Protein AF-A0A832UXE2-F1 (afdb_monomer_lite)

Structure (mmCIF, N/CA/C/O backbone):
data_AF-A0A832UXE2-F1
#
_entry.id   AF-A0A832UXE2-F1
#
loop_
_atom_site.group_PDB
_atom_site.id
_atom_site.type_symbol
_atom_site.label_atom_id
_atom_site.label_alt_id
_atom_site.label_comp_id
_atom_site.label_asym_id
_atom_site.label_entity_id
_atom_site.label_seq_id
_atom_site.pdbx_PDB_ins_code
_atom_site.Cartn_x
_atom_site.Cartn_y
_atom_site.Cartn_z
_atom_site.occupancy
_atom_site.B_iso_or_equiv
_atom_site.auth_seq_id
_atom_site.auth_comp_id
_atom_site.auth_asym_id
_atom_site.auth_atom_id
_atom_site.pdbx_PDB_model_num
ATOM 1 N N . MET A 1 1 ? -25.910 -9.694 3.327 1.00 53.69 1 MET A N 1
ATOM 2 C CA . MET A 1 1 ? -24.570 -10.246 3.004 1.00 53.69 1 MET A CA 1
ATOM 3 C C . MET A 1 1 ? -23.456 -9.360 3.556 1.00 53.69 1 MET A C 1
ATOM 5 O O . MET A 1 1 ? -22.680 -9.855 4.361 1.00 53.69 1 MET A O 1
ATOM 9 N N . PHE A 1 2 ? -23.442 -8.057 3.244 1.00 54.59 2 PHE A N 1
ATOM 10 C CA . PHE A 1 2 ? -22.489 -7.087 3.812 1.00 54.59 2 PHE A CA 1
ATOM 11 C C . PHE A 1 2 ? -22.461 -7.041 5.350 1.00 54.59 2 PHE A C 1
ATOM 13 O O . PHE A 1 2 ? -21.382 -7.035 5.927 1.00 54.59 2 PHE A O 1
ATOM 20 N N . GLU A 1 3 ? -23.610 -7.112 6.033 1.00 55.94 3 GLU A N 1
ATOM 21 C CA . GLU A 1 3 ? -23.630 -7.128 7.508 1.00 55.94 3 GLU A CA 1
ATOM 22 C C . GLU A 1 3 ? -22.972 -8.368 8.128 1.00 55.94 3 GLU A C 1
ATOM 24 O O . GLU A 1 3 ? -22.320 -8.261 9.163 1.00 55.94 3 GLU A O 1
ATOM 29 N N . ARG A 1 4 ? -23.082 -9.545 7.492 1.00 55.41 4 ARG A N 1
ATOM 30 C CA . ARG A 1 4 ? -22.398 -10.760 7.969 1.00 55.41 4 ARG A CA 1
ATOM 31 C C . ARG A 1 4 ? -20.884 -10.663 7.785 1.00 55.41 4 ARG A C 1
ATOM 33 O O . ARG A 1 4 ? -20.159 -11.089 8.673 1.00 55.41 4 ARG A O 1
ATOM 40 N N . ILE A 1 5 ? -20.420 -10.078 6.677 1.00 57.72 5 ILE A N 1
ATOM 41 C CA . ILE A 1 5 ? -18.990 -9.824 6.428 1.00 57.72 5 ILE A CA 1
ATOM 42 C C . ILE A 1 5 ? -18.447 -8.839 7.472 1.00 57.72 5 ILE A C 1
ATOM 44 O O . ILE A 1 5 ? -17.390 -9.073 8.049 1.00 57.72 5 ILE A O 1
ATOM 48 N N . LYS A 1 6 ? -19.223 -7.797 7.795 1.00 57.69 6 LYS A N 1
ATOM 49 C CA . LYS A 1 6 ? -18.870 -6.811 8.822 1.00 57.69 6 LYS A CA 1
ATOM 50 C C . LYS A 1 6 ? -18.695 -7.456 10.204 1.00 57.69 6 LYS A C 1
ATOM 52 O O . LYS A 1 6 ? -17.701 -7.198 10.867 1.00 57.69 6 LYS A O 1
ATOM 57 N N . LYS A 1 7 ? -19.600 -8.372 10.571 1.00 56.38 7 LYS A N 1
ATOM 58 C CA . LYS A 1 7 ? -19.591 -9.099 11.854 1.00 56.38 7 LYS A CA 1
ATOM 59 C C . LYS A 1 7 ? -18.440 -10.110 12.000 1.00 56.38 7 LYS A C 1
ATOM 61 O O . LYS A 1 7 ? -18.079 -10.466 13.114 1.00 56.38 7 LYS A O 1
ATOM 66 N N . ILE A 1 8 ? -17.865 -10.592 10.893 1.00 57.12 8 ILE A N 1
ATOM 67 C CA . ILE A 1 8 ? -16.674 -11.464 10.911 1.00 57.12 8 ILE A CA 1
ATOM 68 C C . ILE A 1 8 ? -15.409 -10.648 11.216 1.00 57.12 8 ILE A C 1
ATOM 70 O O . ILE A 1 8 ? -14.507 -11.166 11.867 1.00 57.12 8 ILE A O 1
ATOM 74 N N . GLY A 1 9 ? -15.360 -9.376 10.807 1.00 57.12 9 GLY A N 1
ATOM 75 C CA . GLY A 1 9 ? -14.269 -8.439 11.117 1.00 57.12 9 GLY A CA 1
ATOM 76 C C . GLY A 1 9 ? -14.322 -7.826 12.525 1.00 57.12 9 GLY A C 1
ATOM 77 O O . GLY A 1 9 ? -13.493 -6.976 12.846 1.00 57.12 9 GLY A O 1
ATOM 78 N N . ASP A 1 10 ? -15.283 -8.244 13.355 1.00 64.31 10 ASP A N 1
ATOM 79 C CA . ASP A 1 10 ? -15.406 -7.856 14.766 1.00 64.31 10 ASP A CA 1
ATOM 80 C C . ASP A 1 10 ? -14.580 -8.754 15.696 1.00 64.31 10 ASP A C 1
ATOM 82 O O . ASP A 1 10 ? -14.741 -8.690 16.906 1.00 64.31 10 ASP A O 1
ATOM 86 N N . ARG A 1 11 ? -13.711 -9.629 15.180 1.00 76.31 11 ARG A N 1
ATOM 87 C CA . ARG A 1 11 ? -12.711 -10.294 16.019 1.00 76.31 11 ARG A CA 1
ATOM 88 C C . ARG A 1 11 ? -11.323 -9.765 15.674 1.00 76.31 11 ARG A C 1
ATOM 90 O O . ARG A 1 11 ? -11.010 -9.608 14.494 1.00 76.31 11 ARG A O 1
ATOM 97 N N . PRO A 1 12 ? -10.485 -9.462 16.675 1.00 77.00 12 PRO A N 1
ATOM 98 C CA . PRO A 1 12 ? -9.159 -8.911 16.424 1.00 77.00 12 PRO A CA 1
ATOM 99 C C . PRO A 1 12 ? -8.284 -9.869 15.597 1.00 77.00 12 PRO A C 1
ATOM 101 O O . PRO A 1 12 ? -7.587 -9.437 14.681 1.00 77.00 12 PRO A O 1
ATOM 104 N N . GLU A 1 13 ? -8.372 -11.177 15.845 1.00 81.56 13 GLU A N 1
ATOM 105 C CA . GLU A 1 13 ? -7.609 -12.191 15.116 1.00 81.56 13 GLU A CA 1
ATOM 106 C C . GLU A 1 13 ? -8.027 -12.329 13.644 1.00 81.56 13 GLU A C 1
ATOM 108 O O . GLU A 1 13 ? -7.172 -12.513 12.776 1.00 81.56 13 GLU A O 1
ATOM 113 N N . THR A 1 14 ? -9.322 -12.202 13.336 1.00 83.81 14 THR A N 1
ATOM 114 C CA . THR A 1 14 ? -9.815 -12.283 11.954 1.00 83.81 14 THR A CA 1
ATOM 115 C C . THR A 1 14 ? -9.435 -11.037 11.169 1.00 83.81 14 THR A C 1
ATOM 117 O O . THR A 1 14 ? -9.086 -11.147 9.998 1.00 83.81 14 THR A O 1
ATOM 120 N N . GLU A 1 15 ? -9.442 -9.868 11.811 1.00 82.25 15 GLU A N 1
ATOM 121 C CA . GLU A 1 15 ? -8.979 -8.616 11.218 1.00 82.25 15 GLU A CA 1
ATOM 122 C C . GLU A 1 15 ? -7.507 -8.712 10.806 1.00 82.25 15 GLU A C 1
ATOM 124 O O . GLU A 1 15 ? -7.183 -8.497 9.639 1.00 82.25 15 GLU A O 1
ATOM 129 N N . ILE A 1 16 ? -6.628 -9.124 11.724 1.00 86.50 16 ILE A N 1
ATOM 130 C CA . ILE A 1 16 ? -5.201 -9.299 11.422 1.00 86.50 16 ILE A CA 1
ATOM 131 C C . ILE A 1 16 ? -5.014 -10.322 10.293 1.00 86.50 16 ILE A C 1
ATOM 133 O O . ILE A 1 16 ? -4.265 -10.066 9.350 1.00 86.50 16 ILE A O 1
ATOM 137 N N . ALA A 1 17 ? -5.713 -11.460 10.354 1.00 90.12 17 ALA A N 1
ATOM 138 C CA . ALA A 1 17 ? -5.614 -12.501 9.335 1.00 90.12 17 ALA A CA 1
ATOM 139 C C . ALA A 1 17 ? -6.054 -12.016 7.943 1.00 90.12 17 ALA A C 1
ATOM 141 O O . ALA A 1 17 ? -5.422 -12.378 6.951 1.00 90.12 17 ALA A O 1
ATOM 142 N N . ILE A 1 18 ? -7.098 -11.184 7.856 1.00 89.88 18 ILE A N 1
ATOM 143 C CA . ILE A 1 18 ? -7.558 -10.594 6.591 1.00 89.88 18 ILE A CA 1
ATOM 144 C C . ILE A 1 18 ? -6.503 -9.641 6.031 1.00 89.88 18 ILE A C 1
ATOM 146 O O . ILE A 1 18 ? -6.141 -9.769 4.863 1.00 89.88 18 ILE A O 1
ATOM 150 N N . GLU A 1 19 ? -5.984 -8.715 6.841 1.00 90.88 19 GLU A N 1
ATOM 151 C CA . GLU A 1 19 ? -5.009 -7.726 6.366 1.00 90.88 19 GLU A CA 1
ATOM 152 C C . GLU A 1 19 ? -3.720 -8.393 5.868 1.00 90.88 19 GLU A C 1
ATOM 154 O O . GLU A 1 19 ? -3.251 -8.118 4.759 1.00 90.88 19 GLU A O 1
ATOM 159 N N . VAL A 1 20 ? -3.194 -9.332 6.662 1.00 91.19 20 VAL A N 1
ATOM 160 C CA . VAL A 1 20 ? -2.005 -10.120 6.322 1.00 91.19 20 VAL A CA 1
ATOM 161 C C . VAL A 1 20 ? -2.275 -10.998 5.098 1.00 91.19 20 VAL A C 1
ATOM 163 O O . VAL A 1 20 ? -1.458 -11.045 4.179 1.00 91.19 20 VAL A O 1
ATOM 166 N N . GLY A 1 21 ? -3.439 -11.649 5.037 1.00 93.06 21 GLY A N 1
ATOM 167 C CA . GLY A 1 21 ? -3.844 -12.476 3.902 1.00 93.06 21 GLY A CA 1
ATOM 168 C C . GLY A 1 21 ? -3.936 -11.685 2.597 1.00 93.06 21 GLY A C 1
ATOM 169 O O . GLY A 1 21 ? -3.432 -12.139 1.573 1.00 93.06 21 GLY A O 1
ATOM 170 N N . LEU A 1 22 ? -4.510 -10.479 2.630 1.00 92.06 22 LEU A N 1
ATOM 171 C CA . LEU A 1 22 ? -4.575 -9.579 1.476 1.00 92.06 22 LEU A CA 1
ATOM 172 C C . LEU A 1 22 ? -3.184 -9.113 1.030 1.00 92.06 22 LEU A C 1
ATOM 174 O O . LEU A 1 22 ? -2.923 -9.061 -0.172 1.00 92.06 22 LEU A O 1
ATOM 178 N N . MET A 1 23 ? -2.283 -8.825 1.975 1.00 90.94 23 MET A N 1
ATOM 179 C CA . MET A 1 23 ? -0.894 -8.472 1.664 1.00 90.94 23 MET A CA 1
ATOM 180 C C . MET A 1 23 ? -0.173 -9.624 0.952 1.00 90.94 23 MET A C 1
ATOM 182 O O . MET A 1 23 ? 0.414 -9.432 -0.114 1.00 90.94 23 MET A O 1
ATOM 186 N N . PHE A 1 24 ? -0.258 -10.843 1.491 1.00 92.50 24 PHE A N 1
ATOM 187 C CA . PHE A 1 24 ? 0.350 -12.012 0.854 1.00 92.50 24 PHE A CA 1
ATOM 188 C C . PHE A 1 24 ? -0.295 -12.351 -0.487 1.00 92.50 24 PHE A C 1
ATOM 190 O O . PHE A 1 24 ? 0.417 -12.737 -1.411 1.00 92.50 24 PHE A O 1
ATOM 197 N N . LEU A 1 25 ? -1.609 -12.168 -0.628 1.00 91.50 25 LEU A N 1
ATOM 198 C CA . LEU A 1 25 ? -2.294 -12.339 -1.905 1.00 91.50 25 LEU A CA 1
ATOM 199 C C . LEU A 1 25 ? -1.765 -11.352 -2.952 1.00 91.50 25 LEU A C 1
ATOM 201 O O . LEU A 1 25 ? -1.428 -11.770 -4.058 1.00 91.50 25 LEU A O 1
ATOM 205 N N . ALA A 1 26 ? -1.632 -10.069 -2.601 1.00 89.56 26 ALA A N 1
ATOM 206 C CA . ALA A 1 26 ? -1.063 -9.055 -3.486 1.00 89.56 26 ALA A CA 1
ATOM 207 C C . ALA A 1 26 ? 0.368 -9.416 -3.923 1.00 89.56 26 ALA A C 1
ATOM 209 O O . ALA A 1 26 ? 0.683 -9.367 -5.113 1.00 89.56 26 ALA A O 1
ATOM 210 N N . LEU A 1 27 ? 1.212 -9.863 -2.986 1.00 88.81 27 LEU A N 1
ATOM 211 C CA . LEU A 1 27 ? 2.576 -10.313 -3.282 1.00 88.81 27 LEU A CA 1
ATOM 212 C C . LEU A 1 27 ? 2.600 -11.575 -4.152 1.00 88.81 27 LEU A C 1
ATOM 214 O O . LEU A 1 27 ? 3.407 -11.674 -5.074 1.00 88.81 27 LEU A O 1
ATOM 218 N N . PHE A 1 28 ? 1.710 -12.532 -3.904 1.00 90.69 28 PHE A N 1
ATOM 219 C CA . PHE A 1 28 ? 1.619 -13.763 -4.685 1.00 90.69 28 PHE A CA 1
ATOM 220 C C . PHE A 1 28 ? 1.196 -13.492 -6.132 1.00 90.69 28 PHE A C 1
ATOM 222 O O . PHE A 1 28 ? 1.777 -14.054 -7.061 1.00 90.69 28 PHE A O 1
ATOM 229 N N . ILE A 1 29 ? 0.249 -12.572 -6.342 1.00 87.06 29 ILE A N 1
ATOM 230 C CA . ILE A 1 29 ? -0.187 -12.149 -7.680 1.00 87.06 29 ILE A CA 1
ATOM 231 C C . ILE A 1 29 ? 0.995 -11.626 -8.504 1.00 87.06 29 ILE A C 1
ATOM 233 O O . ILE A 1 29 ? 1.082 -11.947 -9.688 1.00 87.06 29 ILE A O 1
ATOM 237 N N . THR A 1 30 ? 1.958 -10.933 -7.883 1.00 84.19 30 THR A N 1
ATOM 238 C CA . THR A 1 30 ? 3.163 -10.436 -8.581 1.00 84.19 30 THR A CA 1
ATOM 239 C C . THR A 1 30 ? 4.074 -11.546 -9.119 1.00 84.19 30 THR A C 1
ATOM 241 O O . THR A 1 30 ? 4.911 -11.294 -9.980 1.00 84.19 30 THR A O 1
ATOM 244 N N . LYS A 1 31 ? 3.935 -12.786 -8.628 1.00 85.50 31 LYS A N 1
ATOM 245 C CA . LYS A 1 31 ? 4.700 -13.945 -9.117 1.00 85.50 31 LYS A CA 1
ATOM 246 C C . LYS A 1 31 ? 4.047 -14.650 -10.297 1.00 85.50 31 LYS A C 1
ATOM 248 O O . LYS A 1 31 ? 4.735 -15.367 -11.014 1.00 85.50 31 LYS A O 1
ATOM 253 N N . ILE A 1 32 ? 2.744 -14.466 -10.485 1.00 85.88 32 ILE A N 1
ATOM 254 C CA . ILE A 1 32 ? 1.982 -15.105 -11.564 1.00 85.88 32 ILE A CA 1
ATOM 255 C C . ILE A 1 32 ? 1.791 -14.128 -12.719 1.00 85.88 32 ILE A C 1
ATOM 257 O O . ILE A 1 32 ? 1.958 -14.481 -13.885 1.00 85.88 32 ILE A O 1
ATOM 261 N N . VAL A 1 33 ? 1.424 -12.893 -12.392 1.00 84.06 33 VAL A N 1
ATOM 262 C CA . VAL A 1 33 ? 1.166 -11.845 -13.367 1.00 84.06 33 VAL A CA 1
ATOM 263 C C . VAL A 1 33 ? 2.476 -11.142 -13.671 1.00 84.06 33 VAL A C 1
ATOM 265 O O . VAL A 1 33 ? 3.100 -10.593 -12.774 1.00 84.06 33 VAL A O 1
ATOM 268 N N . MET A 1 34 ? 2.873 -11.149 -14.941 1.00 77.75 34 MET A N 1
ATOM 269 C CA . MET A 1 34 ? 4.078 -10.448 -15.397 1.00 77.75 34 MET A CA 1
ATOM 270 C C . MET A 1 34 ? 3.774 -9.013 -15.842 1.00 77.75 34 MET A C 1
ATOM 272 O O . MET A 1 34 ? 4.639 -8.158 -15.780 1.00 77.75 34 MET A O 1
ATOM 276 N N . ALA 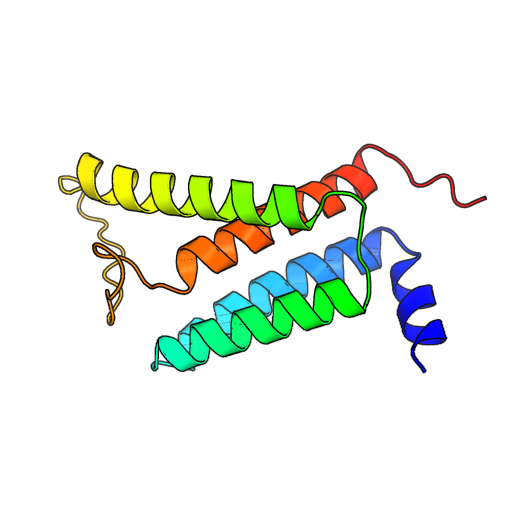A 1 35 ? 2.536 -8.723 -16.259 1.00 87.69 35 ALA A N 1
ATOM 277 C CA . ALA A 1 35 ? 2.157 -7.397 -16.735 1.00 87.69 35 ALA A CA 1
ATOM 278 C C . ALA A 1 35 ? 1.997 -6.407 -15.572 1.00 87.69 35 ALA A C 1
ATOM 280 O O . ALA A 1 35 ? 1.012 -6.455 -14.831 1.00 87.69 35 ALA A O 1
ATOM 281 N N . GLU A 1 36 ? 2.930 -5.465 -15.459 1.00 86.44 36 GLU A N 1
ATOM 282 C CA . GLU A 1 36 ? 2.992 -4.491 -14.368 1.00 86.44 36 GLU A CA 1
ATOM 283 C C . GLU A 1 36 ? 1.682 -3.715 -14.146 1.00 86.44 36 GLU A C 1
ATOM 285 O O . GLU A 1 36 ? 1.188 -3.623 -13.020 1.00 86.44 36 GLU A O 1
ATOM 290 N N . LEU A 1 37 ? 1.080 -3.194 -15.220 1.00 89.19 37 LEU A N 1
ATOM 291 C CA . LEU A 1 37 ? -0.170 -2.436 -15.128 1.00 89.19 37 LEU A CA 1
ATOM 292 C C . LEU A 1 37 ? -1.311 -3.292 -14.561 1.00 89.19 37 LEU A C 1
ATOM 294 O O . LEU A 1 37 ? -2.135 -2.800 -13.791 1.00 89.19 37 LEU A O 1
ATOM 298 N N . LEU A 1 38 ? -1.348 -4.583 -14.900 1.00 90.19 38 LEU A N 1
ATOM 299 C CA . LEU A 1 38 ? -2.356 -5.503 -14.384 1.00 90.19 38 LEU A CA 1
ATOM 300 C C . LEU A 1 38 ? -2.140 -5.790 -12.890 1.00 90.19 38 LEU A C 1
ATOM 302 O O . LEU A 1 38 ? -3.117 -5.865 -12.143 1.00 90.19 38 LEU A O 1
ATOM 306 N N . ILE A 1 39 ? -0.883 -5.883 -12.438 1.00 90.69 39 ILE A N 1
ATOM 307 C CA . ILE A 1 39 ? -0.539 -5.991 -11.009 1.00 90.69 39 ILE A CA 1
ATOM 308 C C . ILE A 1 39 ? -1.027 -4.748 -10.257 1.00 90.69 39 ILE A C 1
ATOM 310 O O . ILE A 1 39 ? -1.739 -4.877 -9.260 1.00 90.69 39 ILE A O 1
ATOM 314 N N . LEU A 1 40 ? -0.701 -3.552 -10.761 1.00 92.44 40 LEU A N 1
ATOM 315 C CA . LEU A 1 40 ? -1.117 -2.281 -10.166 1.00 92.44 40 LEU A CA 1
ATOM 316 C C . LEU A 1 40 ? -2.641 -2.198 -10.034 1.00 92.44 40 LEU A C 1
ATOM 318 O O . LEU A 1 40 ? -3.151 -1.926 -8.948 1.00 92.44 40 LEU A O 1
ATOM 322 N N . LEU A 1 41 ? -3.369 -2.464 -11.121 1.00 93.44 41 LEU A N 1
ATOM 323 C CA . LEU A 1 41 ? -4.831 -2.430 -11.121 1.00 93.44 41 LEU A CA 1
ATOM 324 C C . LEU A 1 41 ? -5.416 -3.439 -10.130 1.00 93.44 41 LEU A C 1
ATOM 326 O O . LEU A 1 41 ? -6.348 -3.109 -9.400 1.00 93.44 41 LEU A O 1
ATOM 330 N N . THR A 1 42 ? -4.842 -4.639 -10.053 1.00 91.69 42 THR A N 1
ATOM 331 C CA . THR A 1 42 ? -5.292 -5.665 -9.107 1.00 91.69 42 THR A CA 1
ATOM 332 C C . THR A 1 42 ? -5.076 -5.226 -7.660 1.00 91.69 42 THR A C 1
ATOM 334 O O . THR A 1 42 ? -5.991 -5.338 -6.846 1.00 91.69 42 THR A O 1
ATOM 337 N N . ILE A 1 43 ? -3.911 -4.655 -7.338 1.00 93.38 43 ILE A N 1
ATOM 338 C CA . ILE A 1 43 ? -3.622 -4.101 -6.007 1.00 93.38 43 ILE A CA 1
ATOM 339 C C . ILE A 1 43 ? -4.595 -2.970 -5.665 1.00 93.38 43 ILE A C 1
ATOM 341 O O . ILE A 1 43 ? -5.159 -2.967 -4.573 1.00 93.38 43 ILE A O 1
ATOM 345 N N . ILE A 1 44 ? -4.862 -2.053 -6.599 1.00 94.81 44 ILE A N 1
ATOM 346 C CA . ILE A 1 44 ? -5.841 -0.976 -6.398 1.00 94.81 44 ILE A CA 1
ATOM 347 C C . ILE A 1 44 ? -7.228 -1.557 -6.099 1.00 94.81 44 ILE A C 1
ATOM 349 O O . ILE A 1 44 ? -7.873 -1.123 -5.146 1.00 94.81 44 ILE A O 1
ATOM 353 N N . VAL A 1 45 ? -7.681 -2.561 -6.857 1.00 94.31 45 VAL A N 1
ATOM 354 C CA . VAL A 1 45 ? -8.976 -3.220 -6.619 1.00 94.31 45 VAL A CA 1
ATOM 355 C C . VAL A 1 45 ? -9.024 -3.867 -5.234 1.00 94.31 45 VAL A C 1
ATOM 357 O O . VAL A 1 45 ? -10.015 -3.690 -4.528 1.00 94.31 45 VAL A O 1
ATOM 360 N N . LEU A 1 46 ? -7.963 -4.562 -4.812 1.00 92.00 46 LEU A N 1
ATOM 361 C CA . LEU A 1 46 ? -7.884 -5.170 -3.478 1.00 92.00 46 LEU A CA 1
ATOM 362 C C . LEU A 1 46 ? -7.942 -4.118 -2.362 1.00 92.00 46 LEU A C 1
ATOM 364 O O . LEU A 1 46 ? -8.677 -4.299 -1.392 1.00 92.00 46 LEU A O 1
ATOM 368 N N . ILE A 1 47 ? -7.226 -3.000 -2.513 1.00 93.00 47 ILE A N 1
ATOM 369 C CA . ILE A 1 47 ? -7.229 -1.896 -1.541 1.00 93.00 47 ILE A CA 1
ATOM 370 C C . ILE A 1 47 ? -8.613 -1.254 -1.460 1.00 93.00 47 ILE A C 1
ATOM 372 O O . ILE A 1 47 ? -9.145 -1.069 -0.366 1.00 93.00 47 ILE A O 1
ATOM 376 N N . LEU A 1 48 ? -9.222 -0.940 -2.606 1.00 92.81 48 LEU A N 1
ATOM 377 C CA . LEU A 1 48 ? -10.555 -0.342 -2.656 1.00 92.81 48 LEU A CA 1
ATOM 378 C C . LEU A 1 48 ? -11.613 -1.283 -2.077 1.00 92.81 48 LEU A C 1
ATOM 380 O O . LEU A 1 48 ? -12.476 -0.832 -1.326 1.00 92.81 48 LEU A O 1
ATOM 384 N N . ALA A 1 49 ? -11.528 -2.584 -2.370 1.00 89.25 49 ALA A N 1
ATOM 385 C CA . ALA A 1 49 ? -12.395 -3.588 -1.767 1.00 89.25 49 ALA A CA 1
ATOM 386 C C . ALA A 1 49 ? -12.206 -3.644 -0.245 1.00 89.25 49 ALA A C 1
ATOM 388 O O . ALA A 1 49 ? -13.196 -3.648 0.487 1.00 89.25 49 ALA A O 1
ATOM 389 N N . ASN A 1 50 ? -10.960 -3.607 0.243 1.00 89.25 50 ASN A N 1
ATOM 390 C CA . ASN A 1 50 ? -10.687 -3.581 1.678 1.00 89.25 50 ASN A CA 1
ATOM 391 C C . ASN A 1 50 ? -11.268 -2.315 2.340 1.00 89.25 50 ASN A C 1
ATOM 393 O O . ASN A 1 50 ? -11.965 -2.400 3.352 1.00 89.25 50 ASN A O 1
ATOM 397 N N . PHE A 1 51 ? -11.086 -1.143 1.726 1.00 89.44 51 PHE A N 1
ATOM 398 C CA . PHE A 1 51 ? -11.644 0.120 2.227 1.00 89.44 51 PHE A CA 1
ATOM 399 C C . PHE A 1 51 ? -13.177 0.145 2.182 1.00 89.44 51 PHE A C 1
ATOM 401 O O . PHE A 1 51 ? -13.812 0.710 3.072 1.00 89.44 51 PHE A O 1
ATOM 408 N N . ALA A 1 52 ? -13.788 -0.487 1.177 1.00 85.38 52 ALA A N 1
ATOM 409 C CA . ALA A 1 52 ? -15.239 -0.612 1.073 1.00 85.38 52 ALA A CA 1
ATOM 410 C C . ALA A 1 52 ? -15.826 -1.533 2.155 1.00 85.38 52 ALA A C 1
ATOM 412 O O . ALA A 1 52 ? -16.931 -1.287 2.641 1.00 85.38 52 ALA A O 1
ATOM 413 N N . VAL A 1 53 ? -15.096 -2.582 2.553 1.00 81.88 53 VAL A N 1
ATOM 414 C CA . VAL A 1 53 ? -15.491 -3.460 3.666 1.00 81.88 53 VAL A CA 1
ATOM 415 C C . VAL A 1 53 ? -15.389 -2.716 4.993 1.00 81.88 53 VAL A C 1
ATOM 417 O O . VAL A 1 53 ? -16.303 -2.783 5.822 1.00 81.88 53 VAL A O 1
ATOM 420 N N . ARG A 1 54 ? -14.287 -1.993 5.197 1.00 79.06 54 ARG A N 1
ATOM 421 C CA . ARG A 1 54 ? -14.050 -1.226 6.412 1.00 79.06 54 ARG A CA 1
ATOM 422 C C . ARG A 1 54 ? -13.156 -0.038 6.126 1.00 79.06 54 ARG A C 1
ATOM 424 O O . ARG A 1 54 ? -12.085 -0.190 5.555 1.00 79.06 54 ARG A O 1
ATOM 431 N N . TYR A 1 55 ? -13.574 1.112 6.634 1.00 79.38 55 TYR A N 1
ATOM 432 C CA . TYR A 1 55 ? -12.803 2.338 6.570 1.00 79.38 55 TYR A CA 1
ATOM 433 C C . TYR A 1 55 ? -12.667 2.956 7.963 1.00 79.38 55 TYR A C 1
ATOM 435 O O . TYR A 1 55 ? -13.663 3.194 8.653 1.00 79.38 55 TYR A O 1
ATOM 443 N N . GLU A 1 56 ? -11.437 3.234 8.376 1.00 82.44 56 GLU A N 1
ATOM 444 C CA . GLU A 1 56 ? -11.109 3.957 9.595 1.00 82.44 56 GLU A CA 1
ATOM 445 C C . GLU A 1 56 ? -10.753 5.416 9.303 1.00 82.44 56 GLU A C 1
ATOM 447 O O . GLU A 1 56 ? -10.213 5.792 8.259 1.00 82.44 56 GLU A O 1
ATOM 452 N N . ARG A 1 57 ? -11.029 6.292 10.273 1.00 85.69 57 ARG A N 1
ATOM 453 C CA . ARG A 1 57 ? -10.788 7.730 10.121 1.00 85.69 57 ARG A CA 1
ATOM 454 C C . ARG A 1 57 ? -9.333 8.000 9.722 1.00 85.69 57 ARG A C 1
ATOM 456 O O . ARG A 1 57 ? -8.416 7.465 10.332 1.00 85.69 57 ARG A O 1
ATOM 463 N N . ASN A 1 58 ? -9.111 8.886 8.751 1.00 89.81 58 ASN A N 1
ATOM 464 C CA . ASN A 1 58 ? -7.784 9.260 8.232 1.00 89.81 58 ASN A CA 1
ATOM 465 C C . ASN A 1 58 ? -6.980 8.129 7.556 1.00 89.81 58 ASN A C 1
ATOM 467 O O . ASN A 1 58 ? -5.793 8.323 7.316 1.00 89.81 58 ASN A O 1
ATOM 471 N N . GLU A 1 59 ? -7.562 6.969 7.240 1.00 91.50 59 GLU A N 1
ATOM 472 C CA . GLU A 1 59 ? -6.822 5.916 6.524 1.00 91.50 59 GLU A CA 1
ATOM 473 C C . GLU A 1 59 ? -6.232 6.365 5.200 1.00 91.50 59 GLU A C 1
ATOM 475 O O . GLU A 1 59 ? -5.064 6.091 4.951 1.00 91.50 59 GLU A O 1
ATOM 480 N N . TRP A 1 60 ? -6.978 7.126 4.398 1.00 93.31 60 TRP A N 1
ATOM 481 C CA . TRP A 1 60 ? -6.463 7.651 3.133 1.00 93.31 60 TRP A CA 1
ATOM 482 C C . TRP A 1 60 ? -5.195 8.498 3.332 1.00 93.31 60 TRP A C 1
ATOM 484 O O . TRP A 1 60 ? -4.299 8.471 2.497 1.00 93.31 60 TRP A O 1
ATOM 494 N N . LYS A 1 61 ? -5.073 9.213 4.462 1.00 95.81 61 LYS A N 1
ATOM 495 C CA . LYS A 1 61 ? -3.872 10.004 4.779 1.00 95.81 61 LYS A CA 1
ATOM 496 C C . LYS A 1 61 ? -2.684 9.104 5.091 1.00 95.81 61 LYS A C 1
ATOM 498 O O . LYS A 1 61 ? -1.578 9.389 4.654 1.00 95.81 61 LYS A O 1
ATOM 503 N N . VAL A 1 62 ? -2.924 8.022 5.833 1.00 96.25 62 VAL A N 1
ATOM 504 C CA . VAL A 1 62 ? -1.903 7.016 6.160 1.00 96.25 62 VAL A CA 1
ATOM 505 C C . VAL A 1 62 ? -1.462 6.277 4.903 1.00 96.25 62 VAL A C 1
ATOM 507 O O . VAL A 1 62 ? -0.270 6.077 4.712 1.00 96.25 62 VAL A O 1
ATOM 510 N N . PHE A 1 63 ? -2.404 5.961 4.016 1.00 97.00 63 PHE A N 1
ATOM 511 C CA . PHE A 1 63 ? -2.127 5.373 2.712 1.00 97.00 63 PHE A CA 1
ATOM 512 C C . PHE A 1 63 ? -1.233 6.274 1.852 1.00 97.00 63 PHE A C 1
ATOM 514 O O . PHE A 1 63 ? -0.205 5.823 1.350 1.00 97.00 63 PHE A O 1
ATOM 521 N N . ILE A 1 64 ? -1.581 7.559 1.713 1.00 97.44 64 ILE A N 1
ATOM 522 C CA . ILE A 1 64 ? -0.771 8.516 0.945 1.00 97.44 64 ILE A CA 1
ATOM 523 C C . ILE A 1 64 ? 0.610 8.683 1.576 1.00 97.44 64 ILE A C 1
ATOM 525 O O . ILE A 1 64 ? 1.610 8.639 0.864 1.00 97.44 64 ILE A O 1
ATOM 529 N N . LEU A 1 65 ? 0.681 8.824 2.903 1.00 97.88 65 LEU A N 1
ATOM 530 C CA . LEU A 1 65 ? 1.953 8.923 3.613 1.00 97.88 65 LEU A CA 1
ATOM 531 C C . LEU A 1 65 ? 2.822 7.687 3.359 1.00 97.88 65 LEU A C 1
ATOM 533 O O . LEU A 1 65 ? 3.976 7.835 2.975 1.00 97.88 65 LEU A O 1
ATOM 537 N N . GLY A 1 66 ? 2.265 6.486 3.514 1.00 97.50 66 GLY A N 1
ATOM 538 C CA . GLY A 1 66 ? 2.975 5.237 3.254 1.00 97.50 66 GLY A CA 1
ATOM 539 C C . GLY A 1 66 ? 3.405 5.091 1.797 1.00 97.50 66 GLY A C 1
ATOM 540 O O . GLY A 1 66 ? 4.492 4.594 1.537 1.00 97.50 66 GLY A O 1
ATOM 541 N N . THR A 1 67 ? 2.608 5.593 0.850 1.00 96.94 67 THR A N 1
ATOM 542 C CA . THR A 1 67 ? 2.963 5.593 -0.577 1.00 96.94 67 THR A CA 1
ATOM 543 C C . THR A 1 67 ? 4.164 6.497 -0.844 1.00 96.94 67 THR A C 1
ATOM 545 O O . THR A 1 67 ? 5.110 6.086 -1.509 1.00 96.94 67 THR A O 1
ATOM 548 N N . ILE A 1 68 ? 4.161 7.716 -0.295 1.00 96.94 68 ILE A N 1
ATOM 549 C CA . ILE A 1 68 ? 5.266 8.677 -0.448 1.00 96.94 68 ILE A CA 1
ATOM 550 C C . ILE A 1 68 ? 6.530 8.169 0.252 1.00 96.94 68 ILE A C 1
ATOM 552 O O . ILE A 1 68 ? 7.624 8.253 -0.307 1.00 96.94 68 ILE A O 1
ATOM 556 N N . VAL A 1 69 ? 6.390 7.639 1.470 1.00 95.75 69 VAL A N 1
ATOM 557 C CA . VAL A 1 69 ? 7.513 7.088 2.237 1.00 95.75 69 VAL A CA 1
ATOM 558 C C . VAL A 1 69 ? 8.080 5.859 1.535 1.00 95.75 69 VAL A C 1
ATOM 560 O O . VAL A 1 69 ? 9.288 5.798 1.349 1.00 95.75 69 VAL A O 1
ATOM 563 N N . GLY A 1 70 ? 7.229 4.937 1.081 1.00 92.69 70 GLY A N 1
ATOM 564 C CA . GLY A 1 70 ? 7.633 3.752 0.327 1.00 92.69 70 GLY A CA 1
ATOM 565 C C . GLY A 1 70 ? 8.356 4.116 -0.964 1.00 92.69 70 GLY A C 1
ATOM 566 O O . GLY A 1 70 ? 9.473 3.667 -1.180 1.00 92.69 70 GLY A O 1
ATOM 567 N N . PHE A 1 71 ? 7.784 5.021 -1.766 1.00 92.25 71 PHE A N 1
ATOM 568 C CA . PHE A 1 71 ? 8.456 5.569 -2.948 1.00 92.25 71 PHE A CA 1
ATOM 569 C C . PHE A 1 71 ? 9.845 6.122 -2.608 1.00 92.25 71 PHE A C 1
ATOM 571 O O . PHE A 1 71 ? 10.826 5.777 -3.258 1.00 92.25 71 PHE A O 1
ATOM 578 N N . THR A 1 72 ? 9.934 6.961 -1.574 1.00 91.88 72 THR A N 1
ATOM 579 C CA . THR A 1 72 ? 11.200 7.590 -1.180 1.00 91.88 72 THR A CA 1
ATOM 580 C C . THR A 1 72 ? 12.211 6.556 -0.689 1.00 91.88 72 THR A C 1
ATOM 582 O O . THR A 1 72 ? 13.382 6.673 -1.026 1.00 91.88 72 THR A O 1
ATOM 585 N N . MET A 1 73 ? 11.788 5.546 0.077 1.00 88.62 73 MET A N 1
ATOM 586 C CA . MET A 1 73 ? 12.666 4.485 0.579 1.00 88.62 73 MET A CA 1
ATOM 587 C C . MET A 1 73 ? 13.210 3.612 -0.548 1.00 88.62 73 MET A C 1
ATOM 589 O O . MET A 1 73 ? 14.405 3.341 -0.559 1.00 88.62 73 MET A O 1
ATOM 593 N N . GLU A 1 74 ? 12.366 3.214 -1.497 1.00 85.88 74 GLU A N 1
ATOM 594 C CA . GLU A 1 74 ? 12.784 2.398 -2.641 1.00 85.88 74 GLU A CA 1
ATOM 595 C C . GLU A 1 74 ? 13.691 3.194 -3.582 1.00 85.88 74 GLU A C 1
ATOM 597 O O . GLU A 1 74 ? 14.760 2.729 -3.965 1.00 85.88 74 GLU A O 1
ATOM 602 N N . TRP A 1 75 ? 13.319 4.437 -3.896 1.00 85.38 75 TRP A N 1
ATOM 603 C CA . TRP A 1 75 ? 14.113 5.290 -4.776 1.00 85.38 75 TRP A CA 1
ATOM 604 C C . TRP A 1 75 ? 15.450 5.704 -4.150 1.00 85.38 75 TRP A C 1
ATOM 606 O O . TRP A 1 75 ? 16.496 5.580 -4.783 1.00 85.38 75 TRP A O 1
ATOM 616 N N . ALA A 1 76 ? 15.441 6.182 -2.900 1.00 83.94 76 ALA A N 1
ATOM 617 C CA . ALA A 1 76 ? 16.671 6.533 -2.195 1.00 83.94 76 ALA A CA 1
ATOM 618 C C . ALA A 1 76 ? 17.506 5.286 -1.901 1.00 83.94 76 ALA A C 1
ATOM 620 O O . ALA A 1 76 ? 18.729 5.351 -1.953 1.00 83.94 76 ALA A O 1
ATOM 621 N N . GLY A 1 77 ? 16.858 4.156 -1.619 1.00 76.69 77 GLY A N 1
ATOM 622 C CA . GLY A 1 77 ? 17.507 2.866 -1.457 1.00 76.69 77 GLY A CA 1
ATOM 623 C C . GLY A 1 77 ? 18.252 2.460 -2.723 1.00 76.69 77 GLY A C 1
ATOM 624 O O . GLY A 1 77 ? 19.449 2.209 -2.656 1.00 76.69 77 GLY A O 1
ATOM 625 N N . ASP A 1 78 ? 17.603 2.485 -3.885 1.00 74.81 78 ASP A N 1
ATOM 626 C CA . ASP A 1 78 ? 18.274 2.214 -5.158 1.00 74.81 78 ASP A CA 1
ATOM 627 C C . ASP A 1 78 ? 19.430 3.204 -5.397 1.00 74.81 78 ASP A C 1
ATOM 629 O O . ASP A 1 78 ? 20.569 2.790 -5.604 1.00 74.81 78 ASP A O 1
ATOM 633 N N . ALA A 1 79 ? 19.190 4.509 -5.233 1.00 72.62 79 ALA A N 1
ATOM 634 C CA . AL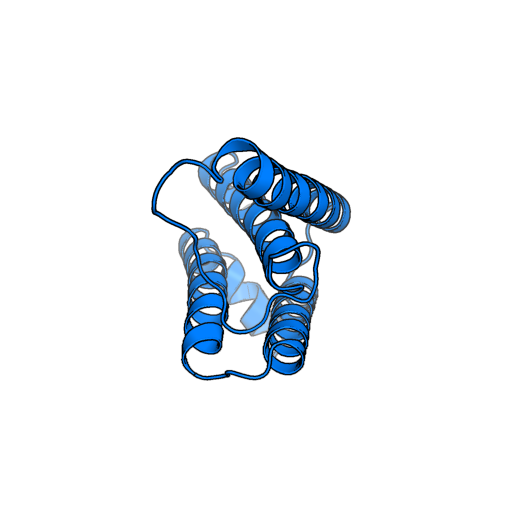A A 1 79 ? 20.210 5.540 -5.439 1.00 72.62 79 ALA A CA 1
ATOM 635 C C . ALA A 1 79 ? 21.432 5.412 -4.503 1.00 72.62 79 ALA A C 1
ATOM 637 O O . ALA A 1 79 ? 22.561 5.669 -4.925 1.00 72.62 79 ALA A O 1
ATOM 638 N N . LEU A 1 80 ? 21.228 5.026 -3.239 1.00 69.19 80 LEU A N 1
ATOM 639 C CA . LEU A 1 80 ? 22.291 4.889 -2.235 1.00 69.19 80 LEU A CA 1
ATOM 640 C C . LEU A 1 80 ? 22.975 3.516 -2.285 1.00 69.19 80 LEU A C 1
ATOM 642 O O . LEU A 1 80 ? 24.176 3.418 -2.032 1.00 69.19 80 LEU A O 1
ATOM 646 N N . TYR A 1 81 ? 22.230 2.457 -2.609 1.00 62.03 81 TYR A N 1
ATOM 647 C CA . TYR A 1 81 ? 22.697 1.070 -2.572 1.00 62.03 81 TYR A CA 1
ATOM 648 C C . TYR A 1 81 ? 23.026 0.489 -3.953 1.00 62.03 81 TYR A C 1
ATOM 650 O O . TYR A 1 81 ? 23.329 -0.700 -4.035 1.00 62.03 81 TYR A O 1
ATOM 658 N N . HIS A 1 82 ? 23.104 1.303 -5.016 1.00 55.69 82 HIS A N 1
ATOM 659 C CA . HIS A 1 82 ? 23.632 0.903 -6.339 1.00 55.69 82 HIS A CA 1
ATOM 660 C C . HIS A 1 82 ? 24.997 0.188 -6.293 1.00 55.69 82 HIS A C 1
ATOM 662 O O . HIS A 1 82 ? 25.361 -0.483 -7.259 1.00 55.69 82 HIS A O 1
ATOM 668 N N . GLN A 1 83 ? 25.743 0.302 -5.189 1.00 49.50 83 GLN A N 1
ATOM 669 C CA . GLN A 1 83 ? 27.030 -0.365 -4.961 1.00 49.50 83 GLN A CA 1
ATOM 670 C C . GLN A 1 83 ? 26.938 -1.751 -4.296 1.00 49.50 83 GLN A C 1
ATOM 672 O O . GLN A 1 83 ? 27.925 -2.485 -4.312 1.00 49.50 83 GLN A O 1
ATOM 677 N N . PHE A 1 84 ? 25.790 -2.139 -3.731 1.00 47.53 84 PHE A N 1
ATOM 678 C CA . PHE A 1 84 ? 25.605 -3.453 -3.116 1.00 47.53 84 PHE A CA 1
ATOM 679 C C . PHE A 1 84 ? 24.828 -4.371 -4.060 1.00 47.53 84 PHE A C 1
ATOM 681 O O . PHE A 1 84 ? 23.778 -4.034 -4.593 1.00 47.53 84 PHE A O 1
ATOM 688 N N . THR A 1 85 ? 25.387 -5.555 -4.267 1.00 44.34 85 THR A N 1
ATOM 689 C CA . THR A 1 85 ? 25.138 -6.566 -5.308 1.00 44.34 85 THR A CA 1
ATOM 690 C C . THR A 1 85 ? 23.734 -7.194 -5.335 1.00 44.34 85 THR A C 1
ATOM 692 O O . THR A 1 85 ? 23.531 -8.229 -5.964 1.00 44.34 85 THR A O 1
ATOM 695 N N . TRP A 1 86 ? 22.758 -6.580 -4.671 1.00 45.22 86 TRP A N 1
ATOM 696 C CA . TRP A 1 86 ? 21.398 -7.076 -4.484 1.00 45.22 86 TRP A CA 1
ATOM 697 C C . TRP A 1 86 ? 20.389 -6.133 -5.127 1.00 45.22 86 TRP A C 1
ATOM 699 O O . TRP A 1 86 ? 19.424 -5.716 -4.490 1.00 45.22 86 TRP A O 1
ATOM 709 N N . LYS A 1 87 ? 20.600 -5.787 -6.402 1.00 53.16 87 LYS A N 1
ATOM 710 C CA . LYS A 1 87 ? 19.527 -5.165 -7.177 1.00 53.16 87 LYS A CA 1
ATOM 711 C C . LYS A 1 87 ? 18.337 -6.120 -7.138 1.00 53.16 87 LYS A C 1
ATOM 713 O O . LYS A 1 87 ? 18.431 -7.247 -7.626 1.00 53.16 87 LYS A O 1
ATOM 718 N N . GLN A 1 88 ? 17.221 -5.686 -6.554 1.00 53.81 88 GLN A N 1
ATOM 719 C CA . GLN A 1 88 ? 15.929 -6.262 -6.899 1.00 53.81 88 GLN A CA 1
ATOM 720 C C . GLN A 1 88 ? 15.682 -5.869 -8.352 1.00 53.81 88 GLN A C 1
ATOM 722 O O . GLN A 1 88 ? 15.110 -4.826 -8.651 1.00 53.81 88 GLN A O 1
ATOM 727 N N . THR A 1 89 ? 16.227 -6.654 -9.278 1.00 54.66 89 THR A N 1
ATOM 728 C CA . THR A 1 89 ? 16.042 -6.414 -10.702 1.00 54.66 89 THR A CA 1
ATOM 729 C C . THR A 1 89 ? 14.613 -6.814 -11.028 1.00 54.66 89 THR A C 1
ATOM 731 O O . THR A 1 89 ? 14.313 -7.976 -11.302 1.00 54.66 89 THR A O 1
ATOM 734 N N . PHE A 1 90 ? 13.701 -5.859 -10.900 1.00 61.94 90 PHE A N 1
ATOM 735 C CA . PHE A 1 90 ? 12.358 -6.010 -11.422 1.00 61.9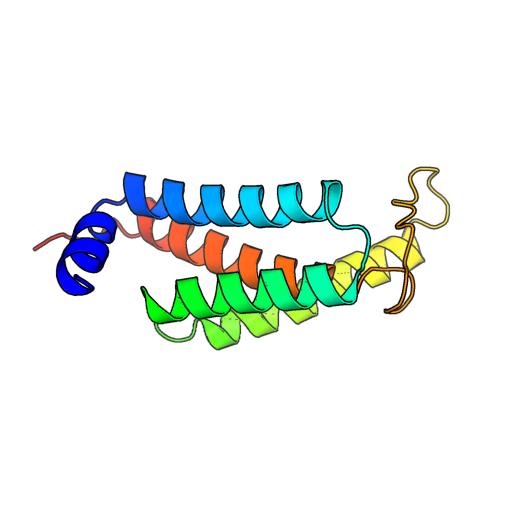4 90 PHE A CA 1
ATOM 736 C C . PHE A 1 90 ? 12.456 -6.077 -12.945 1.00 61.94 90 PHE A C 1
ATOM 738 O O . PHE A 1 90 ? 13.204 -5.318 -13.556 1.00 61.94 90 PHE A O 1
ATOM 745 N N . VAL A 1 91 ? 11.743 -7.029 -13.544 1.00 59.50 91 VAL A N 1
ATOM 746 C CA . VAL A 1 91 ? 11.764 -7.235 -15.000 1.00 59.50 91 VAL A CA 1
ATOM 747 C C . VAL A 1 91 ? 11.200 -6.004 -15.721 1.00 59.50 91 VAL A C 1
ATOM 749 O O . VAL A 1 91 ? 11.728 -5.623 -16.760 1.00 59.50 91 VAL A O 1
ATOM 752 N N . ASP A 1 92 ? 10.224 -5.331 -15.100 1.00 63.34 92 ASP A N 1
ATOM 753 C CA . ASP A 1 92 ? 9.620 -4.088 -15.574 1.00 63.34 92 ASP A CA 1
ATOM 754 C C . ASP A 1 92 ? 9.836 -2.965 -14.544 1.00 63.34 92 ASP A C 1
ATOM 756 O O . ASP A 1 92 ? 9.367 -3.040 -13.405 1.00 63.34 92 ASP A O 1
ATOM 760 N N . GLN A 1 93 ? 10.581 -1.929 -14.939 1.00 70.12 93 GLN A N 1
ATOM 761 C CA . GLN A 1 93 ? 10.926 -0.769 -14.109 1.00 70.12 93 GLN A CA 1
ATOM 762 C C . GLN A 1 93 ? 10.396 0.513 -14.761 1.00 70.12 93 GLN A C 1
ATOM 764 O O . GLN A 1 93 ? 11.112 1.177 -15.513 1.00 70.12 93 GLN A O 1
ATOM 769 N N . THR A 1 94 ? 9.139 0.876 -14.499 1.00 77.19 94 THR A N 1
ATOM 770 C CA . THR A 1 94 ? 8.512 2.050 -15.139 1.00 77.19 94 THR A CA 1
ATOM 771 C C . THR A 1 94 ? 8.497 3.310 -14.271 1.00 77.19 94 THR A C 1
ATOM 773 O O . THR A 1 94 ? 8.276 4.403 -14.795 1.00 77.19 94 THR A O 1
ATOM 776 N N . LEU A 1 95 ? 8.805 3.206 -12.972 1.00 78.62 95 LEU A N 1
ATOM 777 C CA . LEU A 1 95 ? 8.875 4.338 -12.047 1.00 78.62 95 LEU A CA 1
ATOM 778 C C . LEU A 1 95 ? 10.282 4.471 -11.456 1.00 78.62 95 LEU A C 1
ATOM 780 O O . LEU A 1 95 ? 10.578 3.893 -10.420 1.00 78.62 95 LEU A O 1
ATOM 784 N N . PHE A 1 96 ? 11.155 5.249 -12.100 1.00 80.38 96 PHE A N 1
ATOM 785 C CA . PHE A 1 96 ? 12.509 5.547 -11.595 1.00 80.38 96 PHE A CA 1
ATOM 786 C C . PHE A 1 96 ? 13.328 4.306 -11.173 1.00 80.38 96 PHE A C 1
ATOM 788 O O . PHE A 1 96 ? 14.044 4.358 -10.178 1.00 80.38 96 PHE A O 1
ATOM 795 N N . GLY A 1 97 ? 13.221 3.192 -11.906 1.00 76.00 97 GLY A N 1
ATOM 796 C CA . GLY A 1 97 ? 13.947 1.956 -11.574 1.00 76.00 97 GLY A CA 1
ATOM 797 C C . GLY A 1 97 ? 13.178 0.967 -10.687 1.00 76.00 97 GLY A C 1
ATOM 798 O O . GLY A 1 97 ? 13.688 -0.113 -10.407 1.00 76.00 97 GLY A O 1
ATOM 799 N N . MET A 1 98 ? 11.939 1.271 -10.289 1.00 83.94 98 MET A N 1
ATOM 800 C CA . MET A 1 98 ? 11.058 0.348 -9.561 1.00 83.94 98 MET A CA 1
ATOM 801 C C . MET A 1 98 ? 9.688 0.204 -10.243 1.00 83.94 98 MET A C 1
ATOM 803 O O . MET A 1 98 ? 9.327 1.028 -11.090 1.00 83.94 98 MET A O 1
ATOM 807 N N . PRO A 1 99 ? 8.899 -0.817 -9.878 1.00 87.38 99 PRO A N 1
ATOM 808 C CA . PRO A 1 99 ? 7.537 -0.949 -10.363 1.00 87.38 99 PRO A CA 1
ATOM 809 C C . PRO A 1 99 ? 6.585 0.082 -9.739 1.00 87.38 99 PRO A C 1
ATOM 811 O O . PRO A 1 99 ? 6.609 0.321 -8.531 1.00 87.38 99 PRO A O 1
ATOM 814 N N . LEU A 1 100 ? 5.659 0.615 -10.533 1.00 89.81 100 LEU A N 1
ATOM 815 C CA . LEU A 1 100 ? 4.583 1.533 -10.138 1.00 89.81 100 LEU A CA 1
ATOM 816 C C . LEU A 1 100 ? 3.711 0.990 -9.004 1.00 89.81 100 LEU A C 1
ATOM 818 O O . LEU A 1 100 ? 3.199 1.753 -8.185 1.00 89.81 100 LEU A O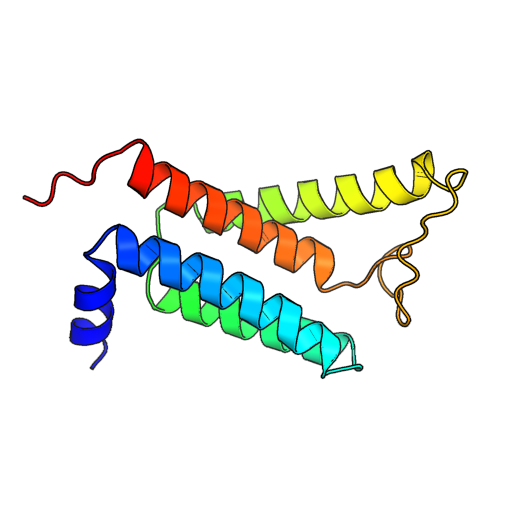 1
ATOM 822 N N . TRP A 1 101 ? 3.511 -0.326 -8.958 1.00 91.69 101 TRP A N 1
ATOM 823 C CA . TRP A 1 101 ? 2.680 -0.957 -7.936 1.00 91.69 101 TRP A CA 1
ATOM 824 C C . TRP A 1 101 ? 3.348 -1.015 -6.562 1.00 91.69 101 TRP A C 1
ATOM 826 O O . TRP A 1 101 ? 2.646 -1.137 -5.557 1.00 91.69 101 TRP A O 1
ATOM 836 N N . LEU A 1 102 ? 4.676 -0.911 -6.493 1.00 90.62 102 LEU A N 1
ATOM 837 C CA . LEU A 1 102 ? 5.423 -1.125 -5.258 1.00 90.62 102 LEU A CA 1
ATOM 838 C C . LEU A 1 102 ? 5.185 -0.003 -4.227 1.00 90.62 102 LEU A C 1
ATOM 840 O O . LEU A 1 102 ? 4.802 -0.324 -3.099 1.00 90.62 102 LEU A O 1
ATOM 844 N N . PRO A 1 103 ? 5.265 1.300 -4.573 1.00 93.44 103 PRO A N 1
ATOM 845 C CA . PRO A 1 103 ? 4.876 2.365 -3.645 1.00 93.44 103 PRO A CA 1
ATOM 846 C C . PRO A 1 103 ? 3.413 2.283 -3.199 1.00 93.44 103 PRO A C 1
ATOM 848 O O . PRO A 1 103 ? 3.094 2.544 -2.042 1.00 93.44 103 PRO A O 1
ATOM 851 N N . VAL A 1 104 ? 2.509 1.890 -4.100 1.00 95.19 104 VAL A N 1
ATOM 852 C CA . VAL A 1 104 ? 1.079 1.723 -3.789 1.00 95.19 104 VAL A CA 1
ATOM 853 C C . VAL A 1 104 ? 0.881 0.608 -2.758 1.00 95.19 104 VAL A C 1
ATOM 855 O O . VAL A 1 104 ? 0.121 0.770 -1.800 1.00 95.19 104 VAL A O 1
ATOM 858 N N . LEU A 1 105 ? 1.609 -0.502 -2.910 1.00 94.56 105 LEU A N 1
ATOM 859 C CA . LEU A 1 105 ? 1.604 -1.602 -1.951 1.00 94.56 105 LEU A CA 1
ATOM 860 C C . LEU A 1 105 ? 2.182 -1.178 -0.592 1.00 94.56 105 LEU A C 1
ATOM 862 O O . LEU A 1 105 ? 1.624 -1.547 0.441 1.00 94.56 105 LEU A O 1
ATOM 866 N N . TRP A 1 106 ? 3.229 -0.346 -0.571 1.00 95.88 106 TRP A N 1
ATOM 867 C CA . TRP A 1 106 ? 3.735 0.272 0.661 1.00 95.88 106 TRP A CA 1
ATOM 868 C C . TRP A 1 106 ? 2.676 1.131 1.352 1.00 95.88 106 TRP A C 1
ATOM 870 O O . TRP A 1 106 ? 2.464 0.990 2.557 1.00 95.88 106 TRP A O 1
ATOM 880 N N . GLY A 1 107 ? 1.945 1.957 0.599 1.00 96.69 107 GLY A N 1
ATOM 881 C CA . GLY A 1 107 ? 0.799 2.706 1.117 1.00 96.69 107 GLY A CA 1
ATOM 882 C C . GLY A 1 107 ? -0.205 1.811 1.838 1.00 96.69 107 GLY A C 1
ATOM 883 O O . GLY A 1 107 ? -0.631 2.117 2.956 1.00 96.69 107 GLY A O 1
ATOM 884 N N . TYR A 1 108 ? -0.536 0.665 1.241 1.00 95.62 108 TYR A N 1
ATOM 885 C CA . TYR A 1 108 ? -1.392 -0.332 1.877 1.00 95.62 108 TYR A CA 1
ATOM 886 C C . TYR A 1 108 ? -0.747 -0.967 3.117 1.00 95.62 108 TYR A C 1
ATOM 888 O O . TYR A 1 108 ? -1.404 -1.095 4.148 1.00 95.62 108 TYR A O 1
ATOM 896 N N . GLY A 1 109 ? 0.546 -1.289 3.070 1.00 95.06 109 GLY A N 1
ATOM 897 C CA . GLY A 1 109 ? 1.292 -1.816 4.214 1.00 95.06 109 GLY A CA 1
ATOM 898 C C . GLY A 1 109 ? 1.244 -0.896 5.435 1.00 95.06 109 GLY A C 1
ATOM 899 O O . GLY A 1 109 ? 1.044 -1.367 6.553 1.00 95.06 109 GLY A O 1
ATOM 900 N N . PHE A 1 110 ? 1.335 0.421 5.240 1.00 96.44 110 PHE A N 1
ATOM 901 C CA . PHE A 1 110 ? 1.175 1.397 6.324 1.00 96.44 110 PHE A CA 1
ATOM 902 C C . PHE A 1 110 ? -0.235 1.393 6.919 1.00 96.44 110 PHE A C 1
ATOM 904 O O . PHE A 1 110 ? -0.396 1.500 8.138 1.00 96.44 110 PHE A O 1
ATOM 911 N N . VAL A 1 111 ? -1.259 1.237 6.080 1.00 94.88 111 VAL A N 1
ATOM 912 C CA . VAL A 1 111 ? -2.641 1.091 6.545 1.00 94.88 111 VAL A CA 1
ATOM 913 C C . VAL A 1 111 ? -2.816 -0.198 7.347 1.00 94.88 111 VAL A C 1
ATOM 915 O O . VAL A 1 111 ? -3.329 -0.145 8.465 1.00 94.88 111 VAL A O 1
ATOM 918 N N . MET A 1 112 ? -2.315 -1.323 6.833 1.00 93.94 112 MET A N 1
ATOM 919 C CA . MET A 1 112 ? -2.299 -2.608 7.534 1.00 93.94 112 MET A CA 1
ATOM 920 C C . MET A 1 112 ? -1.614 -2.482 8.900 1.00 93.94 112 MET A C 1
ATOM 922 O O . MET A 1 112 ? -2.199 -2.854 9.914 1.00 93.94 112 MET A O 1
ATOM 926 N N . MET A 1 113 ? -0.400 -1.924 8.956 1.00 93.56 113 MET A N 1
ATOM 927 C CA . MET A 1 113 ? 0.344 -1.752 10.210 1.00 93.56 113 MET A CA 1
ATOM 928 C C . MET A 1 113 ? -0.428 -0.901 11.216 1.00 93.56 113 MET A C 1
ATOM 930 O O . MET A 1 113 ? -0.461 -1.226 12.402 1.00 93.56 113 MET A O 1
ATOM 934 N N . ARG A 1 114 ? -1.105 0.155 10.753 1.00 92.81 114 ARG A N 1
ATOM 935 C CA . ARG A 1 114 ? -1.974 0.961 11.609 1.00 92.81 114 ARG A CA 1
ATOM 936 C C . ARG A 1 114 ? -3.171 0.166 12.135 1.00 92.81 114 ARG A C 1
ATOM 938 O O . ARG A 1 114 ? -3.462 0.277 13.321 1.00 92.81 114 ARG A O 1
ATOM 945 N N . ARG A 1 115 ? -3.867 -0.605 11.292 1.00 89.88 115 ARG A N 1
ATOM 946 C CA . ARG A 1 115 ? -5.010 -1.440 11.716 1.00 89.88 115 ARG A CA 1
ATOM 947 C C . ARG A 1 115 ? -4.581 -2.479 12.744 1.00 89.88 115 ARG A C 1
ATOM 949 O O . ARG A 1 115 ? -5.181 -2.572 13.809 1.00 89.88 115 ARG A O 1
ATOM 956 N N . ILE A 1 116 ? -3.486 -3.188 12.473 1.00 90.00 116 ILE A N 1
ATOM 957 C CA . ILE A 1 116 ? -2.898 -4.156 13.406 1.00 90.00 116 ILE A CA 1
ATOM 958 C C . ILE A 1 116 ? -2.498 -3.460 14.712 1.00 90.00 116 ILE A C 1
ATOM 960 O O . ILE A 1 116 ? -2.824 -3.945 15.789 1.00 90.00 116 ILE A O 1
ATOM 964 N N . GLY A 1 117 ? -1.851 -2.295 14.635 1.00 89.56 117 GLY A N 1
ATOM 965 C CA . GLY A 1 117 ? -1.503 -1.495 15.809 1.00 89.56 117 GLY A CA 1
ATOM 966 C C . GLY A 1 117 ? -2.732 -1.088 16.620 1.00 89.56 117 GL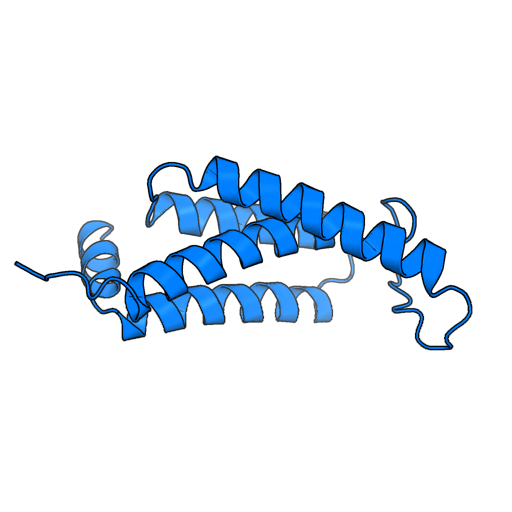Y A C 1
ATOM 967 O O . GLY A 1 117 ? -2.731 -1.234 17.838 1.00 89.56 117 GLY A O 1
ATOM 968 N N . ASN A 1 118 ? -3.810 -0.663 15.959 1.00 87.19 118 ASN A N 1
ATOM 969 C CA . ASN A 1 118 ? -5.077 -0.369 16.619 1.00 87.19 118 ASN A CA 1
ATOM 970 C C . ASN A 1 118 ? -5.634 -1.608 17.319 1.00 87.19 118 ASN A C 1
ATOM 972 O O . ASN A 1 118 ? -6.048 -1.489 18.457 1.00 87.19 118 ASN A O 1
ATOM 976 N N . VAL A 1 119 ? -5.593 -2.784 16.692 1.00 86.50 119 VAL A N 1
ATOM 977 C CA . VAL A 1 119 ? -6.056 -4.040 17.299 1.00 86.50 119 VAL A CA 1
ATOM 978 C C . VAL A 1 119 ? -5.220 -4.453 18.517 1.00 86.50 119 VAL A C 1
ATOM 980 O O . VAL A 1 119 ? -5.782 -4.865 19.529 1.00 86.50 119 VAL A O 1
ATOM 983 N N . LEU A 1 120 ? -3.891 -4.368 18.417 1.00 85.94 120 LEU A N 1
ATOM 984 C CA . LEU A 1 120 ? -2.968 -4.861 19.443 1.00 85.94 120 LEU A CA 1
ATOM 985 C C . LEU A 1 120 ? -2.803 -3.893 20.620 1.00 85.94 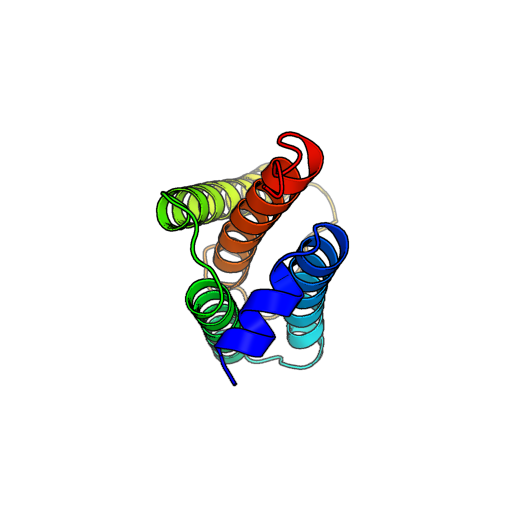120 LEU A C 1
ATOM 987 O O . LEU A 1 120 ? -2.662 -4.329 21.759 1.00 85.94 120 LEU A O 1
ATOM 991 N N . VAL A 1 121 ? -2.768 -2.587 20.345 1.00 84.88 121 VAL A N 1
ATOM 992 C CA . VAL A 1 121 ? -2.462 -1.546 21.342 1.00 84.88 121 VAL A CA 1
ATOM 993 C C . VAL A 1 121 ? -3.734 -0.969 21.947 1.00 84.88 121 VAL A C 1
ATOM 995 O O . VAL A 1 121 ? -3.799 -0.718 23.150 1.00 84.88 121 VAL A O 1
ATOM 998 N N . HIS A 1 122 ? -4.758 -0.759 21.124 1.00 66.44 122 HIS A N 1
ATOM 999 C CA . HIS A 1 122 ? -6.074 -0.369 21.594 1.00 66.44 122 HIS A CA 1
ATOM 1000 C C . HIS A 1 122 ? -6.957 -1.601 21.554 1.00 66.44 122 HIS A C 1
ATOM 1002 O O . HIS A 1 122 ? -7.691 -1.800 20.592 1.00 66.44 122 HIS A O 1
ATOM 1008 N N . GLU A 1 123 ? -6.904 -2.416 22.610 1.00 54.56 123 GLU A N 1
ATOM 1009 C CA . GLU A 1 123 ? -7.908 -3.454 22.826 1.00 54.56 123 GLU A CA 1
ATOM 1010 C C . GLU A 1 123 ? -9.273 -2.798 22.581 1.00 54.56 123 GLU A C 1
ATOM 1012 O O . GLU A 1 123 ? -9.694 -1.905 23.331 1.00 54.56 123 GLU A O 1
ATOM 1017 N N . LYS A 1 124 ? -9.905 -3.116 21.439 1.00 53.12 124 LYS A N 1
ATOM 1018 C CA . LYS A 1 124 ? -11.247 -2.636 21.133 1.00 53.12 124 LYS A CA 1
ATOM 1019 C C . LYS A 1 124 ? -12.042 -3.075 22.347 1.00 53.12 124 LYS A C 1
ATOM 1021 O O . LYS A 1 124 ? -12.240 -4.271 22.537 1.00 53.12 124 LYS A O 1
ATOM 1026 N N . ARG A 1 125 ? -12.462 -2.131 23.195 1.00 47.03 125 ARG A N 1
ATOM 1027 C CA . ARG A 1 125 ? -13.495 -2.422 24.182 1.00 47.03 125 ARG A CA 1
ATOM 1028 C C . ARG A 1 125 ? -14.727 -2.750 23.359 1.00 47.03 125 ARG A C 1
ATOM 1030 O O . ARG A 1 125 ? -15.473 -1.848 22.985 1.00 47.03 125 ARG A O 1
ATOM 1037 N N . TYR A 1 126 ? -14.882 -4.025 23.022 1.00 43.72 126 TYR A N 1
ATOM 1038 C CA . TYR A 1 126 ? -16.147 -4.595 22.618 1.00 43.72 126 TYR A CA 1
ATOM 1039 C C . TYR A 1 126 ? -17.075 -4.329 23.801 1.00 43.72 126 TYR A C 1
ATOM 1041 O O . TYR A 1 126 ? -16.960 -4.958 24.851 1.00 43.72 126 TYR A O 1
ATOM 1049 N N . LYS A 1 127 ? -17.863 -3.262 23.683 1.00 35.94 127 LYS A N 1
ATOM 1050 C CA . LYS A 1 127 ? -19.046 -3.076 24.509 1.00 35.94 127 LYS A CA 1
ATOM 1051 C C . LYS A 1 127 ? -20.152 -3.937 23.933 1.00 35.94 127 LYS A C 1
ATOM 1053 O O . LYS A 1 127 ? -20.269 -3.947 22.687 1.00 35.94 127 LYS A O 1
#

Secondary structure (DSSP, 8-state):
-HHHHHHHTTSHHHHHHHHHHHHHHHHHHHHH---HHHHHHHHHHHHHHHHHH---TTHHHHHHHHHHHHHHHHHHHHHHHTTSS-----S---BTTB-THHHHHHHHHHHHHHHHHHHHHS-----

Sequence (127 aa):
MFERIKKIGDRPETEIAIEVGLMFLALFITKIVMAELLILLTIIVLILANFAVRYERNEWKVFILGTIVGFTMEWAGDALYHQFTWKQTFVDQTLFGMPLWLPVLWGYGFVMMRRIGNVLVHEKRYK

Foldseek 3Di:
DLVVLLVQCPDLVSVLCLLVVLLVVLVVVVVVDLDLVVSQVVNVVSLVVVVVSDPDPCLVVLLVVQLVVQLCCVLVCCVVCVVPPDQPQRVDQPDNRHGPNRSNSSSSVSSSVVSNCCVPVVVPPPD

pLDDT: mean 80.99, std 15.62, range [35.94, 97.88]

Radius of gyration: 16.34 Å; chains: 1; bounding box: 52×25×41 Å